Protein AF-A0A1M7I4Q4-F1 (afdb_monomer)

Foldseek 3Di:
DDDDDDDPDDDDDADEADDPDAADWDWDADPPRDIHIYGDNDDPPDPCPPPDDPDGNPPDD

Sequence (61 aa):
MPVGIQDIVKEKIVEVEKYSQTGSIYIHFFPNDEVRVIVTSIVPYNAAHPIPFVGKPNDEP

Mean predicted aligned error: 8.86 Å

Structure (mmCIF, N/CA/C/O backbone):
data_AF-A0A1M7I4Q4-F1
#
_entry.id   AF-A0A1M7I4Q4-F1
#
loop_
_atom_site.group_PDB
_atom_site.id
_atom_site.type_symbol
_atom_site.label_atom_id
_atom_site.label_alt_id
_atom_site.label_comp_id
_atom_site.label_asym_id
_atom_site.label_entity_id
_atom_site.label_seq_id
_atom_site.pdbx_PDB_ins_code
_atom_site.Cartn_x
_atom_site.Cartn_y
_atom_site.Cartn_z
_atom_site.occupancy
_atom_site.B_iso_or_equiv
_atom_site.auth_seq_id
_atom_site.auth_comp_id
_atom_site.auth_asym_id
_atom_site.auth_atom_id
_atom_site.pdbx_PDB_model_num
ATOM 1 N N . MET A 1 1 ? -27.001 3.163 19.310 1.00 41.88 1 MET A N 1
ATOM 2 C CA . MET A 1 1 ? -25.585 3.585 19.313 1.00 41.88 1 MET A CA 1
ATOM 3 C C . MET A 1 1 ? -24.995 3.159 20.644 1.00 41.88 1 MET A C 1
ATOM 5 O O . MET A 1 1 ? -25.564 3.571 21.650 1.00 41.88 1 MET A O 1
ATOM 9 N N . PRO A 1 2 ? -23.977 2.286 20.703 1.00 51.75 2 PRO A N 1
ATOM 10 C CA . PRO A 1 2 ? -23.354 1.987 21.980 1.00 51.75 2 PRO A CA 1
ATOM 11 C C . PRO A 1 2 ? -22.546 3.215 22.409 1.00 51.75 2 PRO A C 1
ATOM 13 O O . PRO A 1 2 ? -21.632 3.653 21.717 1.00 51.75 2 PRO A O 1
ATOM 16 N N . VAL A 1 3 ? -22.936 3.797 23.538 1.00 52.28 3 VAL A N 1
ATOM 17 C CA . VAL A 1 3 ? -22.128 4.770 24.272 1.00 52.28 3 VAL A CA 1
ATOM 18 C C . VAL A 1 3 ? -21.037 3.960 24.972 1.00 52.28 3 VAL A C 1
ATOM 20 O O . VAL A 1 3 ? -21.364 3.135 25.821 1.00 52.28 3 VAL A O 1
ATOM 23 N N . GLY A 1 4 ? -19.768 4.148 24.597 1.00 62.12 4 GLY A N 1
ATOM 24 C CA . GLY A 1 4 ? -18.636 3.574 25.341 1.00 62.12 4 GLY A CA 1
ATOM 25 C C . GLY A 1 4 ? -17.665 2.667 24.579 1.00 62.12 4 GLY A C 1
ATOM 26 O O . GLY A 1 4 ? -16.809 2.070 25.222 1.00 62.12 4 GLY A O 1
ATOM 27 N N . ILE A 1 5 ? -17.737 2.567 23.247 1.00 65.50 5 ILE A N 1
ATOM 28 C CA . ILE A 1 5 ? -16.599 2.052 22.466 1.00 65.50 5 ILE A CA 1
ATOM 29 C C . ILE A 1 5 ? -15.740 3.266 22.117 1.00 65.50 5 ILE A C 1
ATOM 31 O O . ILE A 1 5 ? -16.133 4.089 21.297 1.00 65.50 5 ILE A O 1
ATOM 35 N N . GLN A 1 6 ? -14.623 3.435 22.819 1.00 70.50 6 GLN A N 1
ATOM 36 C CA . GLN A 1 6 ? -13.630 4.440 22.461 1.00 70.50 6 GLN A CA 1
ATOM 37 C C . GLN A 1 6 ? -12.805 3.868 21.308 1.00 70.50 6 GLN A C 1
ATOM 39 O O . GLN A 1 6 ? -12.095 2.879 21.494 1.00 70.50 6 GLN A O 1
ATOM 44 N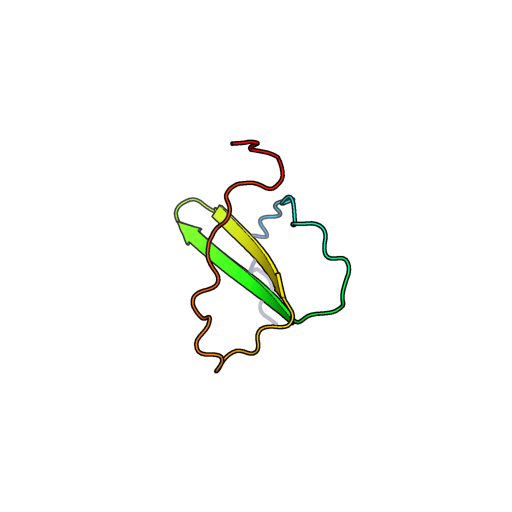 N . ASP A 1 7 ? -12.931 4.454 20.120 1.00 71.81 7 ASP A N 1
ATOM 45 C CA . ASP A 1 7 ? -12.131 4.041 18.971 1.00 71.81 7 ASP A CA 1
ATOM 46 C C . ASP A 1 7 ? -10.645 4.251 19.292 1.00 71.81 7 ASP A C 1
ATOM 48 O O . ASP A 1 7 ? -10.200 5.362 19.590 1.00 71.81 7 ASP A O 1
ATOM 52 N N . ILE A 1 8 ? -9.863 3.171 19.254 1.00 72.44 8 ILE A N 1
ATOM 53 C CA . ILE A 1 8 ? -8.404 3.256 19.339 1.00 72.44 8 ILE A CA 1
ATOM 54 C C . ILE A 1 8 ? -7.909 3.645 17.945 1.00 72.44 8 ILE A C 1
ATOM 56 O O . ILE A 1 8 ? -7.640 2.788 17.104 1.00 72.44 8 ILE A O 1
ATOM 60 N N . VAL A 1 9 ? -7.824 4.949 17.689 1.00 75.56 9 VAL A N 1
ATOM 61 C CA . VAL A 1 9 ? -7.284 5.492 16.438 1.00 75.56 9 VAL A CA 1
ATOM 62 C C . VAL A 1 9 ? -5.769 5.643 16.579 1.00 75.56 9 VAL A C 1
ATOM 64 O O . VAL A 1 9 ? -5.287 6.392 17.427 1.00 75.56 9 VAL A O 1
ATOM 67 N N . LYS A 1 10 ? -5.005 4.920 15.754 1.00 74.94 10 LYS A N 1
ATOM 68 C CA . LYS A 1 10 ? -3.564 5.140 15.571 1.00 74.94 10 LYS A CA 1
ATOM 69 C C . LYS A 1 10 ? -3.343 5.884 14.259 1.00 74.94 10 LYS A C 1
ATOM 71 O O . LYS A 1 10 ? -3.740 5.395 13.205 1.00 74.94 10 LYS A O 1
ATOM 76 N N . GLU A 1 11 ? -2.678 7.032 14.323 1.00 80.44 11 GLU A N 1
ATOM 77 C CA . GLU A 1 11 ? -2.288 7.812 13.147 1.00 80.44 11 GLU A CA 1
ATOM 78 C C . GLU A 1 11 ? -0.795 7.628 12.855 1.00 80.44 11 GLU A C 1
ATOM 80 O O . GLU A 1 11 ? 0.032 7.584 13.769 1.00 80.44 11 GLU A O 1
ATOM 85 N N . LYS A 1 12 ? -0.439 7.513 11.571 1.00 78.56 12 LYS A N 1
ATOM 86 C CA . LYS A 1 12 ? 0.950 7.414 11.113 1.00 78.56 12 LYS A CA 1
ATOM 87 C C . LYS A 1 12 ? 1.111 8.177 9.805 1.00 78.56 12 LYS A C 1
ATOM 89 O O . LYS A 1 12 ? 0.415 7.898 8.834 1.00 78.56 12 LYS A O 1
ATOM 94 N N . ILE A 1 13 ? 2.053 9.115 9.781 1.00 82.12 13 ILE A N 1
ATOM 95 C CA . ILE A 1 13 ? 2.480 9.784 8.551 1.00 82.12 13 ILE A CA 1
ATOM 96 C C . ILE A 1 13 ? 3.504 8.874 7.873 1.00 82.12 13 ILE A C 1
ATOM 98 O O . ILE A 1 13 ? 4.455 8.421 8.510 1.00 82.12 13 ILE A O 1
ATOM 102 N N . VAL A 1 14 ? 3.285 8.586 6.593 1.00 76.25 14 VAL A N 1
ATOM 103 C CA . VAL A 1 14 ? 4.175 7.758 5.774 1.00 76.25 14 VAL A CA 1
ATOM 104 C C . VAL A 1 14 ? 4.615 8.543 4.549 1.00 76.25 14 VAL A C 1
ATOM 106 O O . VAL A 1 14 ? 3.827 9.289 3.965 1.00 76.25 14 VAL A O 1
ATOM 109 N N .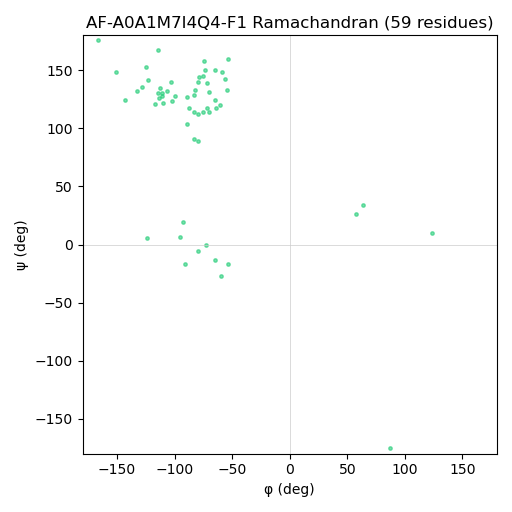 GLU A 1 15 ? 5.876 8.376 4.163 1.00 76.44 15 GLU A N 1
ATOM 110 C CA . GLU A 1 15 ? 6.363 8.895 2.890 1.00 76.44 15 GLU A CA 1
ATOM 111 C C . GLU A 1 15 ? 5.749 8.077 1.753 1.00 76.44 15 GLU A C 1
ATOM 113 O O . GLU A 1 15 ? 5.749 6.845 1.780 1.00 76.44 15 GLU A O 1
ATOM 118 N N . VAL A 1 16 ? 5.202 8.775 0.762 1.00 75.38 16 VAL A N 1
ATOM 119 C CA . VAL A 1 16 ? 4.615 8.166 -0.432 1.00 75.38 16 VAL A CA 1
ATOM 120 C C . VAL A 1 16 ? 5.488 8.539 -1.618 1.00 75.38 16 VAL A C 1
ATOM 122 O O . VAL A 1 16 ? 5.873 9.700 -1.763 1.00 75.38 16 VAL A O 1
ATOM 125 N N . GLU A 1 17 ? 5.787 7.562 -2.472 1.00 71.75 17 GLU A N 1
ATOM 126 C CA . GLU A 1 17 ? 6.500 7.811 -3.723 1.00 71.75 17 GLU A CA 1
ATOM 127 C C . GLU A 1 17 ? 5.778 8.887 -4.543 1.00 71.75 17 GLU A C 1
ATOM 129 O O . GLU A 1 17 ? 4.555 8.860 -4.728 1.00 71.75 17 GLU A O 1
ATOM 134 N N . LYS A 1 18 ? 6.545 9.856 -5.048 1.00 75.56 18 LYS A N 1
ATOM 135 C CA . LYS A 1 18 ? 5.999 10.902 -5.907 1.00 75.56 18 LYS A CA 1
ATOM 136 C C . LYS A 1 18 ? 5.504 10.277 -7.210 1.00 75.56 18 LYS A C 1
ATOM 138 O O . LYS A 1 18 ? 6.278 9.674 -7.945 1.00 75.56 18 LYS A O 1
ATOM 143 N N . TYR A 1 19 ? 4.239 10.508 -7.541 1.00 74.69 19 TYR A N 1
ATOM 144 C CA . TYR A 1 19 ? 3.641 10.079 -8.801 1.00 74.69 19 TYR A CA 1
ATOM 145 C C . TYR A 1 19 ? 3.431 11.281 -9.728 1.00 74.69 19 TYR A C 1
ATOM 147 O O . TYR A 1 19 ? 2.928 12.327 -9.322 1.00 74.69 19 TYR A O 1
ATOM 155 N N . SER A 1 20 ? 3.852 11.148 -10.986 1.00 78.00 20 SER A N 1
ATOM 156 C CA . SER A 1 20 ? 3.671 12.176 -12.024 1.00 78.00 20 SER A CA 1
ATOM 157 C C . SER A 1 20 ? 2.372 12.006 -12.815 1.00 78.00 20 SER A C 1
ATOM 159 O O . SER A 1 20 ? 1.939 12.934 -13.495 1.00 78.00 20 SER A O 1
ATOM 161 N N . GLN A 1 21 ? 1.754 10.827 -12.732 1.00 82.56 21 GLN A N 1
ATOM 162 C CA . GLN A 1 21 ? 0.541 10.452 -13.452 1.00 82.56 21 GLN A CA 1
ATOM 163 C C . GLN A 1 21 ? -0.532 9.986 -12.468 1.00 82.56 21 GLN A C 1
ATOM 165 O O . GLN A 1 21 ? -0.221 9.494 -11.383 1.00 82.56 21 GLN A O 1
ATOM 170 N N . THR A 1 22 ? -1.801 10.138 -12.847 1.00 83.88 22 THR A N 1
ATOM 171 C CA . THR A 1 22 ? -2.921 9.611 -12.063 1.00 83.88 22 THR A CA 1
ATOM 172 C C . THR A 1 22 ? -2.886 8.082 -12.032 1.00 83.88 22 THR A C 1
ATOM 174 O O . THR A 1 22 ? -2.424 7.428 -12.967 1.00 83.88 22 THR A O 1
ATOM 177 N N . GLY A 1 23 ? -3.384 7.499 -10.944 1.00 85.38 23 GLY A N 1
ATOM 178 C CA . GLY A 1 23 ? -3.394 6.055 -10.757 1.00 85.38 23 GLY A CA 1
ATOM 179 C C . GLY A 1 23 ? -4.287 5.626 -9.601 1.00 85.38 23 GLY A C 1
ATOM 180 O O . GLY A 1 23 ? -4.862 6.452 -8.891 1.00 85.38 23 GLY A O 1
ATOM 181 N N . SER A 1 24 ? -4.405 4.318 -9.423 1.00 86.62 24 SER A N 1
ATOM 182 C CA . SER A 1 24 ? -5.048 3.702 -8.270 1.00 86.62 24 SER A CA 1
ATOM 183 C C . SER A 1 24 ? -4.099 3.697 -7.073 1.00 86.62 24 SER A C 1
ATOM 185 O O . SER A 1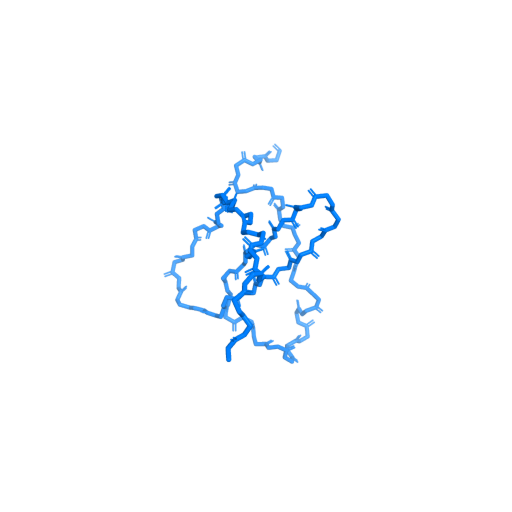 24 ? -2.902 3.442 -7.218 1.00 86.62 24 SER A O 1
ATOM 187 N N . ILE A 1 25 ? -4.653 3.968 -5.890 1.00 87.06 25 ILE A N 1
ATOM 188 C CA . ILE A 1 25 ? -3.935 3.887 -4.616 1.00 87.06 25 ILE A CA 1
ATOM 189 C C . ILE A 1 25 ? -4.079 2.467 -4.070 1.00 87.06 25 ILE A C 1
ATOM 191 O O . ILE A 1 25 ? -5.196 1.979 -3.895 1.00 87.06 25 ILE A O 1
ATOM 195 N N . TYR A 1 26 ? -2.953 1.834 -3.756 1.00 86.38 26 TYR A N 1
ATOM 196 C CA . TYR A 1 26 ? -2.893 0.560 -3.047 1.00 86.38 26 TYR A CA 1
ATOM 197 C C . TYR A 1 26 ? -2.229 0.757 -1.687 1.00 86.38 26 TYR A C 1
ATOM 199 O O . TYR A 1 26 ? -1.144 1.335 -1.599 1.00 86.38 26 TYR A O 1
ATOM 207 N N . ILE A 1 27 ? -2.876 0.253 -0.635 1.00 87.62 27 ILE A N 1
ATOM 208 C CA . ILE A 1 27 ? -2.386 0.303 0.746 1.00 87.62 27 ILE A CA 1
ATOM 209 C C . ILE A 1 27 ? -2.176 -1.133 1.220 1.00 87.62 27 ILE A C 1
ATOM 211 O O . ILE A 1 27 ? -3.119 -1.923 1.243 1.00 87.62 27 ILE A O 1
ATOM 215 N N . HIS A 1 28 ? -0.944 -1.461 1.599 1.00 84.31 28 HIS A N 1
ATOM 216 C CA . HIS A 1 28 ? -0.584 -2.756 2.171 1.00 84.31 28 HIS A CA 1
ATOM 217 C C . HIS A 1 28 ? -0.222 -2.582 3.643 1.00 84.31 28 HIS A C 1
ATOM 219 O O . HIS A 1 28 ? 0.601 -1.728 3.976 1.00 84.31 28 HIS A O 1
ATOM 225 N N . PHE A 1 29 ? -0.814 -3.412 4.500 1.00 86.88 29 PHE A N 1
ATOM 226 C CA . PHE A 1 29 ? -0.492 -3.487 5.922 1.00 86.88 29 PHE A CA 1
ATOM 227 C C . PHE A 1 29 ? 0.431 -4.678 6.170 1.00 86.88 29 PHE A C 1
ATOM 229 O O . PHE A 1 29 ? 0.124 -5.803 5.772 1.00 86.88 29 PHE A O 1
ATOM 236 N N . PHE A 1 30 ? 1.548 -4.425 6.835 1.00 84.44 30 PHE A N 1
ATOM 237 C CA . PHE A 1 30 ? 2.544 -5.415 7.225 1.00 84.44 30 PHE A CA 1
ATOM 238 C C . PHE A 1 30 ? 2.593 -5.531 8.758 1.00 84.44 30 PHE A C 1
ATOM 240 O O . PHE A 1 30 ? 2.022 -4.696 9.469 1.00 84.44 30 PHE A O 1
ATOM 247 N N . PRO A 1 31 ? 3.257 -6.565 9.306 1.00 88.88 31 PRO A N 1
ATOM 248 C CA . PRO A 1 31 ? 3.534 -6.638 10.739 1.00 88.88 31 PRO A CA 1
ATOM 249 C C . PRO A 1 31 ? 4.244 -5.378 11.274 1.00 88.88 31 PRO A C 1
ATOM 251 O O . PRO A 1 31 ? 4.888 -4.653 10.524 1.00 88.88 31 PRO A O 1
ATOM 254 N N . ASN A 1 32 ? 4.170 -5.143 12.589 1.00 87.50 32 ASN A N 1
ATOM 255 C CA . ASN A 1 32 ? 4.818 -4.012 13.281 1.00 87.50 32 ASN A CA 1
ATOM 256 C C . ASN A 1 32 ? 4.329 -2.609 12.865 1.00 87.50 32 ASN A C 1
ATOM 258 O O . ASN A 1 32 ? 5.107 -1.654 12.865 1.00 87.50 32 ASN A O 1
ATOM 262 N N . ASP A 1 33 ? 3.044 -2.469 12.527 1.00 83.06 33 ASP A N 1
ATOM 263 C CA . ASP A 1 33 ? 2.439 -1.200 12.090 1.00 83.06 33 ASP A CA 1
ATOM 264 C C . ASP A 1 33 ? 3.149 -0.596 10.850 1.00 83.06 33 ASP A C 1
ATOM 266 O O . ASP A 1 33 ? 3.161 0.624 10.634 1.00 83.06 33 ASP A O 1
ATOM 270 N N . GLU A 1 34 ? 3.784 -1.434 10.025 1.00 82.75 34 GLU A N 1
ATOM 271 C CA . GLU A 1 34 ? 4.395 -1.025 8.763 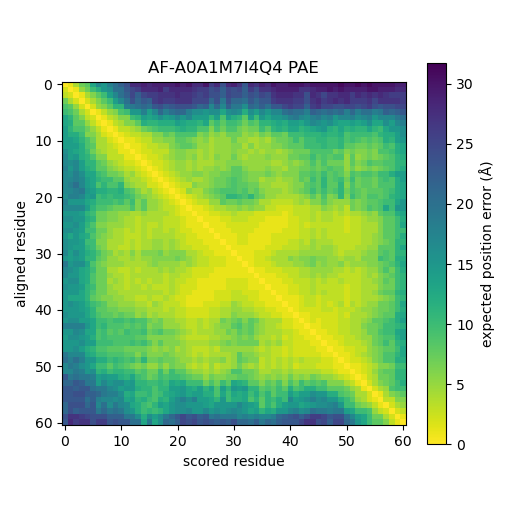1.00 82.75 34 GLU A CA 1
ATOM 272 C C . GLU A 1 34 ? 3.336 -0.962 7.656 1.00 82.75 34 GLU A C 1
ATOM 274 O O . GLU A 1 34 ? 2.497 -1.849 7.501 1.00 82.75 34 GLU A O 1
ATOM 279 N N . VAL A 1 35 ? 3.350 0.134 6.899 1.00 85.19 35 VAL A N 1
ATOM 280 C CA . VAL A 1 35 ? 2.363 0.413 5.855 1.00 85.19 35 VAL A CA 1
ATOM 281 C C . VAL A 1 35 ? 3.101 0.856 4.605 1.00 85.19 35 VAL A C 1
ATOM 283 O O . VAL A 1 35 ? 3.953 1.742 4.675 1.00 85.19 35 VA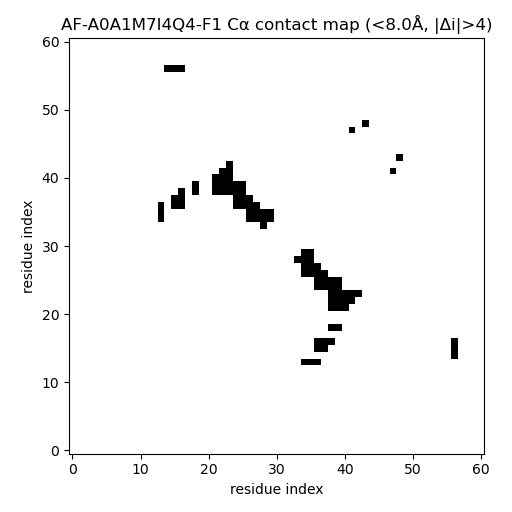L A O 1
ATOM 286 N N . ARG A 1 36 ? 2.738 0.276 3.459 1.00 83.38 36 ARG A N 1
ATOM 287 C CA . ARG A 1 36 ? 3.218 0.703 2.141 1.00 83.38 36 ARG A CA 1
ATOM 288 C C . ARG A 1 36 ? 2.067 1.281 1.335 1.00 83.38 36 ARG A C 1
ATOM 290 O O . ARG A 1 36 ? 1.063 0.600 1.119 1.00 83.38 36 ARG A O 1
ATOM 297 N N . VAL A 1 37 ? 2.254 2.503 0.846 1.00 85.25 37 VAL A N 1
ATOM 298 C CA . VAL A 1 37 ? 1.314 3.193 -0.043 1.00 85.25 37 VAL A CA 1
ATOM 299 C C . VAL A 1 37 ? 1.942 3.312 -1.426 1.00 85.25 37 VAL A C 1
ATOM 301 O O . VAL A 1 37 ? 3.068 3.783 -1.554 1.00 85.25 37 VAL A O 1
ATOM 304 N N . ILE A 1 38 ? 1.221 2.871 -2.455 1.00 83.12 38 ILE A N 1
ATOM 305 C CA . ILE A 1 38 ? 1.671 2.895 -3.852 1.00 83.12 38 ILE A CA 1
ATOM 306 C C . ILE A 1 38 ? 0.597 3.573 -4.692 1.00 83.12 38 ILE A C 1
ATOM 308 O O . ILE A 1 38 ? -0.583 3.241 -4.561 1.00 83.12 38 ILE A O 1
ATOM 312 N N . VAL A 1 39 ? 1.004 4.467 -5.591 1.00 86.00 39 VAL A N 1
ATOM 313 C CA . VAL A 1 39 ? 0.131 5.017 -6.634 1.00 86.00 39 VAL A CA 1
ATOM 314 C C . VAL A 1 39 ? 0.584 4.481 -7.981 1.00 86.00 39 VAL A C 1
ATOM 316 O O . VAL A 1 39 ? 1.738 4.648 -8.365 1.00 86.00 39 VAL A O 1
ATOM 319 N N . THR A 1 40 ? -0.306 3.798 -8.695 1.00 84.88 40 THR A N 1
ATOM 320 C CA . THR A 1 40 ? 0.050 3.109 -9.942 1.00 84.88 40 THR A CA 1
ATOM 321 C C . THR A 1 40 ? -1.120 3.025 -10.915 1.00 84.88 40 THR A C 1
ATOM 323 O O . THR A 1 40 ? -2.278 2.920 -10.517 1.00 84.88 40 THR A O 1
ATOM 326 N N . SER A 1 41 ? -0.829 3.039 -12.213 1.00 88.38 41 SER A N 1
ATOM 327 C CA . SER A 1 41 ? -1.810 2.755 -13.266 1.00 88.38 41 SER A CA 1
ATOM 328 C C . SER A 1 41 ? -2.067 1.251 -13.456 1.00 88.38 41 SER A C 1
ATOM 330 O O . SER A 1 41 ? -2.948 0.865 -14.225 1.00 88.38 41 SER A O 1
ATOM 332 N N . ILE A 1 42 ? -1.323 0.386 -12.754 1.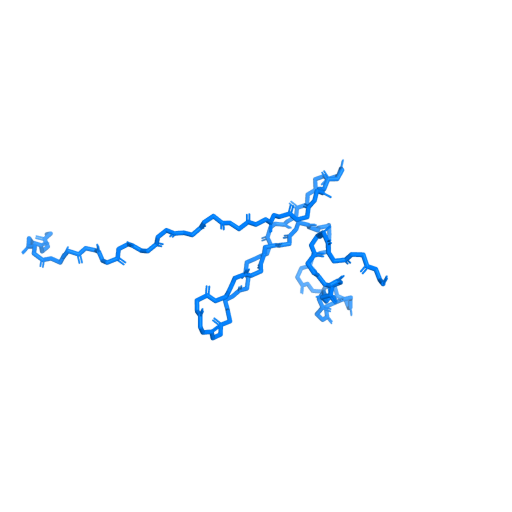00 87.50 42 ILE A N 1
ATOM 333 C CA . ILE A 1 42 ? -1.485 -1.068 -12.808 1.00 87.50 42 ILE A CA 1
ATOM 334 C C . ILE A 1 42 ? -2.801 -1.462 -12.120 1.00 87.50 42 ILE A C 1
ATOM 336 O O . ILE A 1 42 ? -2.982 -1.317 -10.910 1.00 87.50 42 ILE A O 1
ATOM 340 N N . VAL A 1 43 ? -3.731 -1.992 -12.913 1.00 85.38 43 VAL A N 1
ATOM 341 C CA . VAL A 1 43 ? -5.044 -2.482 -12.461 1.00 85.38 43 VAL A CA 1
ATOM 342 C C . VAL A 1 43 ? -4.946 -3.831 -11.723 1.00 85.38 43 VAL A C 1
ATOM 344 O O . VAL A 1 43 ? -3.983 -4.564 -11.950 1.00 85.38 43 VAL A O 1
ATOM 347 N N . PRO A 1 44 ? -5.923 -4.217 -10.876 1.00 81.62 44 PRO A N 1
ATOM 348 C CA . PRO A 1 44 ? -5.804 -5.379 -9.977 1.00 81.62 44 PRO A CA 1
ATOM 349 C C . PRO A 1 44 ? -5.562 -6.742 -10.647 1.00 81.62 44 PRO A C 1
ATOM 351 O O . PRO A 1 44 ? -4.976 -7.626 -10.039 1.00 81.62 44 PRO A O 1
ATOM 354 N N . TYR A 1 45 ? -6.007 -6.929 -11.891 1.00 85.75 45 TYR A N 1
ATOM 355 C CA . TYR A 1 45 ? -5.870 -8.187 -12.645 1.00 85.75 45 TYR A CA 1
ATOM 356 C C . TYR A 1 45 ? -4.640 -8.220 -13.568 1.00 85.75 45 TYR A C 1
ATOM 358 O O . TYR A 1 45 ? -4.496 -9.125 -14.388 1.00 85.75 45 TYR A O 1
ATOM 366 N N . ASN A 1 46 ? -3.772 -7.210 -13.498 1.00 89.38 46 ASN A N 1
ATOM 367 C CA . ASN A 1 46 ? -2.588 -7.128 -14.343 1.00 89.38 46 ASN A CA 1
ATOM 368 C C . ASN A 1 46 ? -1.529 -8.171 -13.926 1.00 89.38 46 ASN A C 1
ATOM 370 O O . ASN A 1 46 ? -1.261 -8.351 -12.742 1.00 89.38 46 ASN A O 1
ATOM 374 N N . ALA A 1 47 ? -0.876 -8.815 -14.897 1.00 90.62 47 ALA A N 1
ATOM 375 C CA . ALA A 1 47 ? 0.189 -9.792 -14.647 1.00 90.62 47 ALA A CA 1
ATOM 376 C C . ALA A 1 47 ? 1.456 -9.194 -13.998 1.00 90.62 47 ALA A C 1
ATOM 378 O O . ALA A 1 47 ? 2.298 -9.937 -13.510 1.00 90.62 47 ALA A O 1
ATOM 379 N N . ALA A 1 48 ? 1.592 -7.866 -13.975 1.00 87.00 48 ALA A N 1
ATOM 380 C CA . ALA A 1 48 ? 2.653 -7.157 -13.263 1.00 87.00 48 ALA A CA 1
ATOM 381 C C . ALA A 1 48 ? 2.478 -7.163 -11.730 1.00 87.00 48 ALA A C 1
ATOM 383 O O . ALA A 1 48 ? 3.301 -6.586 -11.020 1.00 87.00 48 ALA A O 1
ATOM 384 N N . HIS A 1 49 ? 1.412 -7.780 -11.208 1.00 84.88 49 HIS A N 1
ATOM 385 C CA . HIS A 1 49 ? 1.269 -8.035 -9.778 1.00 84.88 49 HIS A CA 1
ATOM 386 C C . HIS A 1 49 ? 2.092 -9.253 -9.328 1.00 84.88 49 HIS A C 1
ATOM 388 O O . HIS A 1 49 ? 2.138 -10.254 -10.044 1.00 84.88 49 HIS A O 1
ATOM 394 N N . PRO A 1 50 ? 2.673 -9.223 -8.113 1.00 84.88 50 PRO A N 1
ATOM 395 C CA . PRO A 1 50 ? 2.650 -8.114 -7.154 1.00 84.88 50 PRO A CA 1
ATOM 396 C C . PRO A 1 50 ? 3.586 -6.964 -7.560 1.00 84.88 50 PRO A C 1
ATOM 398 O O . PRO A 1 50 ? 4.674 -7.195 -8.080 1.00 84.88 50 PRO A O 1
ATOM 401 N N . ILE A 1 51 ? 3.183 -5.719 -7.275 1.00 82.94 51 ILE A N 1
ATOM 402 C CA . ILE A 1 51 ? 3.986 -4.528 -7.599 1.00 82.94 51 ILE A CA 1
ATOM 403 C C . ILE A 1 51 ? 5.301 -4.552 -6.790 1.00 82.94 51 ILE A C 1
ATOM 405 O O . ILE A 1 51 ? 5.244 -4.477 -5.551 1.00 82.94 51 ILE A O 1
ATOM 409 N N . PRO A 1 52 ? 6.480 -4.619 -7.448 1.00 77.62 52 PRO A N 1
ATOM 410 C CA . PRO A 1 52 ? 7.770 -4.750 -6.771 1.00 77.62 52 PRO A CA 1
ATOM 411 C C . PRO A 1 52 ? 8.012 -3.638 -5.750 1.00 77.62 52 PRO A C 1
ATOM 413 O O . PRO A 1 52 ? 7.626 -2.491 -5.978 1.00 77.62 52 PRO A O 1
ATOM 416 N N . PHE A 1 53 ? 8.634 -3.965 -4.615 1.00 75.19 53 PHE A N 1
ATOM 417 C CA . PHE A 1 53 ? 9.102 -2.976 -3.641 1.00 75.19 53 PHE A CA 1
ATOM 418 C C . PHE A 1 53 ? 10.461 -2.438 -4.082 1.00 75.19 53 PHE A C 1
ATOM 420 O O . PHE A 1 53 ? 11.427 -3.193 -4.121 1.00 75.19 53 PHE A O 1
ATOM 427 N N . VAL A 1 54 ? 10.525 -1.152 -4.431 1.00 68.75 54 VAL A N 1
ATOM 428 C CA . VAL A 1 54 ? 11.746 -0.494 -4.929 1.00 68.75 54 VAL A CA 1
ATOM 429 C C . VAL A 1 54 ? 12.563 0.184 -3.818 1.00 68.75 54 VAL A C 1
ATOM 431 O O . VAL A 1 54 ? 13.422 1.004 -4.105 1.00 68.75 54 VAL A O 1
ATOM 434 N N . GLY A 1 55 ? 12.348 -0.202 -2.555 1.00 65.88 55 GLY A N 1
ATOM 435 C CA . GLY A 1 55 ? 12.998 0.420 -1.397 1.00 65.88 55 GLY A CA 1
ATOM 436 C C . GLY A 1 55 ? 12.224 1.632 -0.877 1.00 65.88 55 GLY A C 1
ATOM 437 O O . GLY A 1 55 ? 11.101 1.898 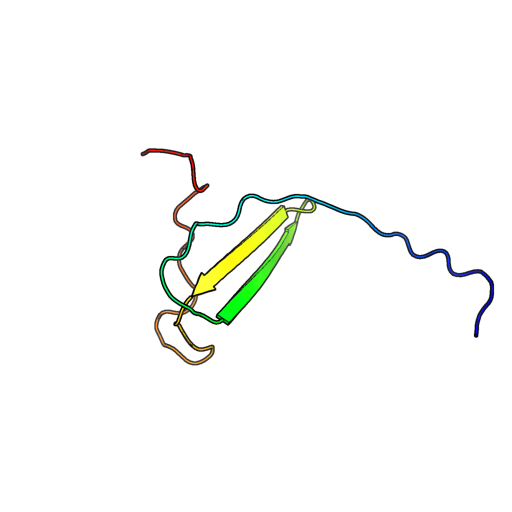-1.311 1.00 65.88 55 GLY A O 1
ATOM 438 N N . LYS A 1 56 ? 12.780 2.343 0.109 1.00 68.38 56 LYS A N 1
ATOM 439 C CA . LYS A 1 56 ? 12.179 3.599 0.576 1.00 68.38 56 LYS A CA 1
ATOM 440 C C . LYS A 1 56 ? 12.421 4.692 -0.469 1.00 68.38 56 LYS A C 1
ATOM 442 O O . LYS A 1 56 ? 13.475 4.673 -1.098 1.00 68.38 56 LYS A O 1
ATOM 447 N N . PRO A 1 57 ? 11.526 5.689 -0.598 1.00 58.72 57 PRO A N 1
ATOM 448 C CA . PRO A 1 57 ? 11.655 6.765 -1.587 1.00 58.72 57 PRO A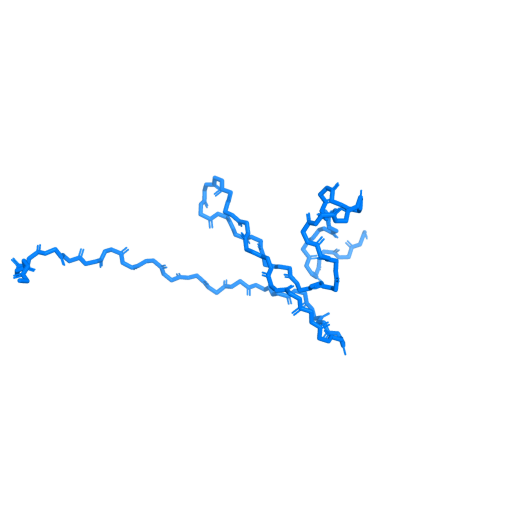 CA 1
ATOM 449 C C . PRO A 1 57 ? 12.990 7.535 -1.564 1.00 58.72 57 PRO A C 1
ATOM 451 O O . PRO A 1 57 ? 13.293 8.222 -2.534 1.00 58.72 57 PRO A O 1
ATOM 454 N N . ASN A 1 58 ? 13.762 7.427 -0.475 1.00 60.44 58 ASN A N 1
ATOM 455 C CA . ASN A 1 58 ? 15.020 8.138 -0.240 1.00 60.44 58 ASN A CA 1
ATOM 456 C C . ASN A 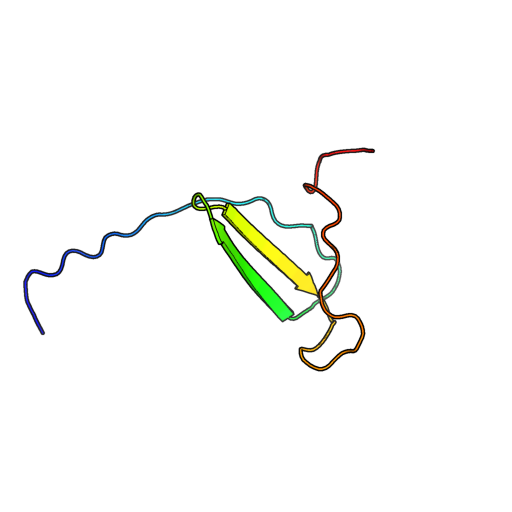1 58 ? 16.222 7.218 0.053 1.00 60.44 58 ASN A C 1
ATOM 458 O O . ASN A 1 58 ? 17.291 7.724 0.390 1.00 60.44 58 ASN A O 1
ATOM 462 N N . ASP A 1 59 ? 16.069 5.895 -0.047 1.00 59.00 59 ASP A N 1
ATOM 463 C CA . ASP A 1 59 ? 17.225 4.995 -0.010 1.00 59.00 59 ASP A CA 1
ATOM 464 C C . ASP A 1 59 ? 17.802 4.959 -1.440 1.00 59.00 59 ASP A C 1
ATOM 466 O O . ASP A 1 59 ? 17.335 4.199 -2.289 1.00 59.00 59 ASP A O 1
ATOM 470 N N . GLU A 1 60 ? 18.755 5.850 -1.745 1.00 50.81 60 GLU A N 1
ATOM 471 C CA . GLU A 1 60 ? 19.589 5.708 -2.950 1.00 50.81 60 GLU A CA 1
ATOM 472 C C . GLU A 1 60 ? 20.346 4.360 -2.906 1.00 50.81 60 GLU A C 1
ATOM 474 O O . GLU A 1 60 ? 20.640 3.869 -1.811 1.00 50.81 60 GLU A O 1
ATOM 479 N N . PRO A 1 61 ? 20.628 3.740 -4.070 1.00 53.38 61 PRO A N 1
ATOM 480 C CA . PRO A 1 61 ? 21.299 2.440 -4.149 1.00 53.38 61 PRO A CA 1
ATOM 481 C C . PRO A 1 61 ? 22.707 2.418 -3.538 1.00 53.38 61 PRO A C 1
ATOM 483 O O . PRO A 1 61 ? 23.423 3.442 -3.621 1.00 53.38 61 PRO A O 1
#

Radius of gyration: 15.8 Å; Cα contacts (8 Å, |Δi|>4): 47; chains: 1; bounding box: 47×22×40 Å

Solvent-accessible surface area (backbone atoms only — not comparable to full-atom values): 4553 Å² total; per-residue (Å²): 131,84,86,81,78,77,81,86,80,83,87,80,94,72,91,60,68,87,68,94,65,84,54,52,79,46,80,47,82,50,79,91,85,39,73,51,57,46,72,35,75,76,55,95,87,44,85,72,59,76,75,79,84,83,70,57,92,80,61,75,134

pLDDT: mean 77.04, std 11.37, range [41.88, 90.62]

Organism: NCBI:txid551987

InterPro domains:
  IPR021733 Protein of unknown function DUF3304 [PF11745] (9-37)

Secondary structure (DSSP, 8-state):
--TT----PPP--------SS--EEEEEEETTTEEEEEEES--TT-TTPSPP----TT---

Nearest PDB structures (foldseek):
  8i9p-assembly1_CC  TM=2.506E-01  e=3.808E+00  Thermochaetoides thermophila DSM 1495